Protein AF-A0A534GR66-F1 (afdb_monomer)

Foldseek 3Di:
DDDDPPPPPPPPPPDDPDPPWAADDDPPDDDDFFDWGGKDFPPPDDADPQKDWDWDDDPDPGIIITITGHDDDD

pLDDT: mean 71.49, std 12.38, range [39.44, 89.44]

Nearest PDB structures (foldseek):
  8y36-assembly1_U  TM=7.247E-01  e=3.434E-03  Staphylococcus aureus
  8rd8-assembly1_VH  TM=6.980E-01  e=1.072E-02  Psychrobacter urativorans
  5li0-assembly1_Z  TM=7.058E-01  e=7.946E-03  Staphylococcus aureus subsp. aureus NCTC 8325
  7paq-assembly1_u  TM=5.385E-01  e=1.209E-02  Mycoplasmoides pneumoniae M129
  3tyg-assembly1_A  TM=3.679E-01  e=4.557E+00  HIV-1 unknown group

Solvent-accessible surface area (backbone atoms only — not comparable to full-atom values): 5041 Å² total; per-residue (Å²): 139,83,93,71,87,74,77,77,79,78,77,80,79,80,78,74,80,84,81,80,63,45,78,70,56,62,92,92,59,93,75,60,63,70,40,65,34,35,35,39,71,60,75,85,75,75,70,57,88,58,35,40,78,46,72,53,90,53,100,62,97,69,57,38,31,34,36,25,33,41,69,80,82,128

Structure (mmCIF, N/CA/C/O backbone):
data_AF-A0A534GR66-F1
#
_entry.id   AF-A0A534GR66-F1
#
loop_
_atom_site.group_PDB
_atom_site.id
_atom_site.type_symbol
_atom_site.label_atom_id
_atom_site.label_alt_id
_atom_site.label_comp_id
_atom_site.label_asym_id
_atom_site.label_entity_id
_atom_site.label_seq_id
_atom_site.pdbx_PDB_ins_code
_atom_site.Cartn_x
_atom_site.Cartn_y
_atom_site.Cartn_z
_atom_site.occupancy
_atom_site.B_iso_or_equiv
_atom_site.auth_seq_id
_atom_site.auth_comp_id
_atom_site.auth_asym_id
_atom_site.auth_ato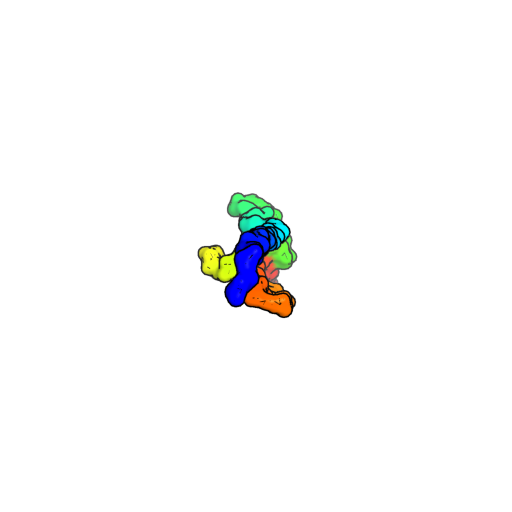m_id
_atom_site.pdbx_PDB_model_num
ATOM 1 N N . MET A 1 1 ? 30.762 -23.703 -43.720 1.00 53.94 1 MET A N 1
ATOM 2 C CA . MET A 1 1 ? 30.682 -23.860 -42.251 1.00 53.94 1 MET A CA 1
ATOM 3 C C . MET A 1 1 ? 31.859 -23.133 -41.627 1.00 53.94 1 MET A C 1
ATOM 5 O O . MET A 1 1 ? 32.987 -23.479 -41.940 1.00 53.94 1 MET A O 1
ATOM 9 N N . ALA A 1 2 ? 31.609 -22.099 -40.822 1.00 60.09 2 ALA A N 1
ATOM 10 C CA . ALA A 1 2 ? 32.655 -21.335 -40.146 1.00 60.09 2 ALA A CA 1
ATOM 11 C C . ALA A 1 2 ? 32.523 -21.549 -38.635 1.00 60.09 2 ALA A C 1
ATOM 13 O O . ALA A 1 2 ? 31.538 -21.148 -38.014 1.00 60.09 2 ALA A O 1
ATOM 14 N N . HIS A 1 3 ? 33.509 -22.227 -38.054 1.00 67.06 3 HIS A N 1
ATOM 15 C CA . HIS A 1 3 ? 33.623 -22.405 -36.615 1.00 67.06 3 HIS A CA 1
ATOM 16 C C . HIS A 1 3 ? 34.145 -21.119 -35.967 1.00 67.06 3 HIS A C 1
ATOM 18 O O . HIS A 1 3 ? 35.318 -20.783 -36.073 1.00 67.06 3 HIS A O 1
ATOM 24 N N . LYS A 1 4 ? 33.272 -20.444 -35.223 1.00 57.75 4 LYS A N 1
ATOM 25 C CA . LYS A 1 4 ? 33.578 -19.894 -33.896 1.00 57.75 4 LYS A CA 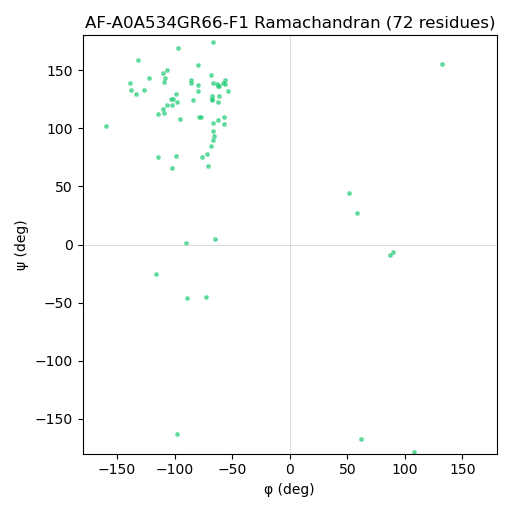1
ATOM 26 C C . LYS A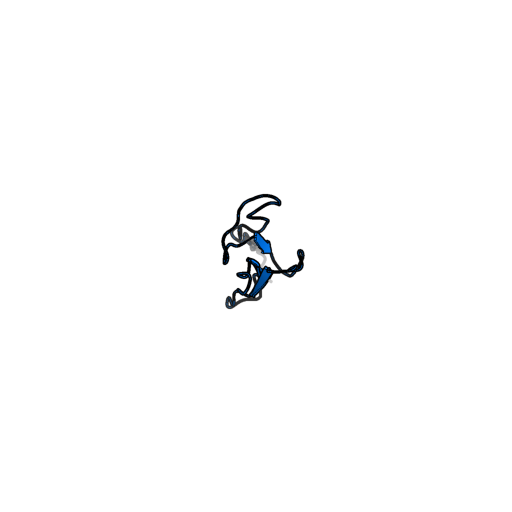 1 4 ? 32.245 -19.677 -33.197 1.00 57.75 4 LYS A C 1
ATOM 28 O O . LYS A 1 4 ? 31.519 -18.732 -33.484 1.00 57.75 4 LYS A O 1
ATOM 33 N N . LYS A 1 5 ? 31.901 -20.589 -32.288 1.00 61.75 5 LYS A N 1
ATOM 34 C CA . LYS A 1 5 ? 30.780 -20.416 -31.362 1.00 61.75 5 LYS A CA 1
ATOM 35 C C . LYS A 1 5 ? 31.227 -19.357 -30.351 1.00 61.75 5 LYS A C 1
ATOM 37 O O . LYS A 1 5 ? 31.714 -19.689 -29.278 1.00 61.75 5 LYS A O 1
ATOM 42 N N . ALA A 1 6 ? 31.190 -18.083 -30.742 1.00 59.75 6 ALA A N 1
ATOM 43 C CA . ALA A 1 6 ? 31.398 -16.990 -29.807 1.00 59.75 6 ALA A CA 1
ATOM 44 C C . ALA A 1 6 ? 30.202 -17.024 -28.853 1.00 59.75 6 ALA A C 1
ATOM 46 O O . ALA A 1 6 ? 29.094 -16.628 -29.211 1.00 59.75 6 ALA A O 1
ATOM 47 N N . GLY A 1 7 ? 30.407 -17.637 -27.687 1.00 64.69 7 GLY A N 1
ATOM 48 C CA . GLY A 1 7 ? 29.406 -17.753 -26.642 1.00 64.69 7 GLY A CA 1
ATOM 49 C C . GLY A 1 7 ? 28.942 -16.363 -26.242 1.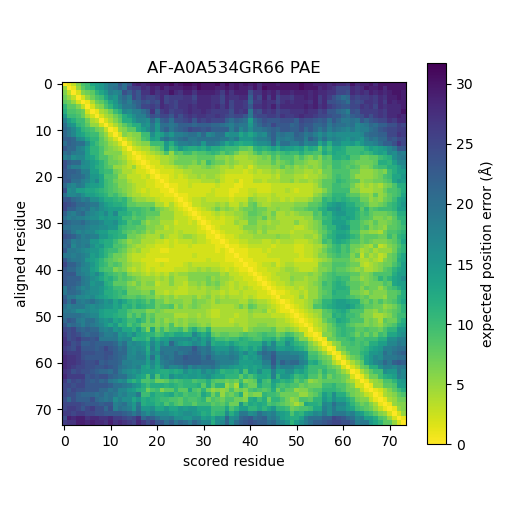00 64.69 7 GLY A C 1
ATOM 50 O O . GLY A 1 7 ? 29.655 -15.638 -25.551 1.00 64.69 7 GLY A O 1
ATOM 51 N N . GLY A 1 8 ? 27.749 -15.985 -26.695 1.00 63.84 8 GLY A N 1
ATOM 52 C CA . GLY A 1 8 ? 27.063 -14.820 -26.172 1.00 63.84 8 GLY A CA 1
ATOM 53 C C . GLY A 1 8 ? 26.796 -15.072 -24.696 1.00 63.84 8 GLY A C 1
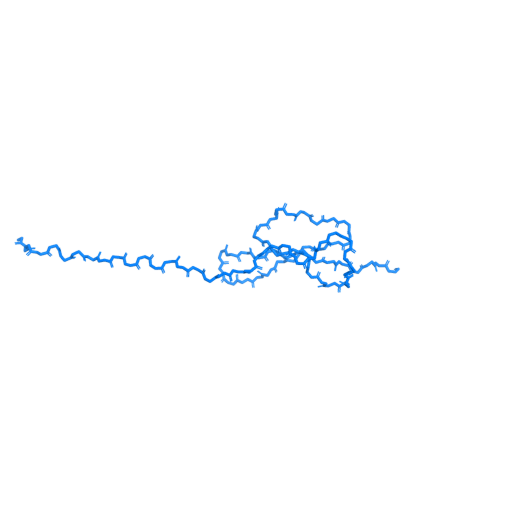ATOM 54 O O . GLY A 1 8 ? 25.943 -15.884 -24.347 1.00 63.84 8 GLY A O 1
ATOM 55 N N . SER A 1 9 ? 27.534 -14.396 -23.819 1.00 67.62 9 SER A N 1
ATOM 56 C CA . SER A 1 9 ? 27.114 -14.253 -22.431 1.00 67.62 9 SER A CA 1
ATOM 57 C C . SER A 1 9 ? 25.841 -13.412 -22.459 1.00 67.62 9 SER A C 1
ATOM 59 O O . SER A 1 9 ? 25.897 -12.183 -22.498 1.00 67.62 9 SER A O 1
ATOM 61 N N . THR A 1 10 ? 24.673 -14.056 -22.504 1.00 67.25 10 THR A N 1
ATOM 62 C CA . THR A 1 10 ? 23.419 -13.365 -22.210 1.00 67.25 10 THR A CA 1
ATOM 63 C C . THR A 1 10 ? 23.476 -13.003 -20.736 1.00 67.25 10 THR A C 1
ATOM 65 O O . THR A 1 10 ? 23.111 -13.799 -19.868 1.00 67.25 10 THR A O 1
ATOM 68 N N . LYS A 1 11 ? 24.002 -11.817 -20.432 1.00 65.50 11 LYS A N 1
ATOM 69 C CA . LYS A 1 11 ? 23.920 -11.235 -19.097 1.00 65.50 11 LYS A CA 1
ATOM 70 C C . LYS A 1 11 ? 22.456 -10.885 -18.860 1.00 65.50 11 LYS A C 1
ATOM 72 O O . LYS A 1 11 ? 22.023 -9.765 -19.107 1.00 65.50 11 LYS A O 1
ATOM 77 N N . ASN A 1 12 ? 21.680 -11.866 -18.407 1.00 69.12 12 ASN A N 1
ATOM 78 C CA . ASN A 1 12 ? 20.333 -11.663 -17.890 1.00 69.12 12 ASN A CA 1
ATOM 79 C C . ASN A 1 12 ? 20.435 -10.944 -16.536 1.00 69.12 12 ASN A C 1
ATOM 81 O O . ASN A 1 12 ? 20.140 -11.515 -15.493 1.00 69.12 12 ASN A O 1
ATOM 85 N N . GLY A 1 13 ? 20.885 -9.689 -16.556 1.00 69.50 13 GLY A N 1
ATOM 86 C CA . GLY A 1 13 ? 20.892 -8.794 -15.405 1.00 69.50 13 GLY A CA 1
ATOM 87 C C . GLY A 1 13 ? 19.481 -8.280 -15.156 1.00 69.50 13 GLY A C 1
ATOM 88 O O . GLY A 1 13 ? 19.152 -7.157 -15.524 1.00 69.50 13 GLY A O 1
ATOM 89 N N . ARG A 1 14 ? 18.616 -9.126 -14.592 1.00 71.25 14 ARG A N 1
ATOM 90 C CA . ARG A 1 14 ? 17.253 -8.750 -14.197 1.00 71.25 14 ARG A CA 1
ATOM 91 C C . ARG A 1 14 ? 17.178 -8.535 -12.692 1.00 71.25 14 ARG A C 1
ATOM 93 O O . ARG A 1 14 ? 16.451 -9.237 -12.001 1.00 71.25 14 ARG A O 1
ATOM 100 N N . ASP A 1 15 ? 17.871 -7.512 -12.209 1.00 72.88 15 ASP A N 1
ATOM 101 C CA . ASP A 1 15 ? 17.654 -7.025 -10.850 1.00 72.88 15 ASP A CA 1
ATOM 102 C C . ASP A 1 15 ? 16.682 -5.853 -10.866 1.00 72.88 15 ASP A C 1
ATOM 104 O O . ASP A 1 15 ? 16.974 -4.740 -11.305 1.00 72.88 15 ASP A O 1
ATOM 108 N N . SER A 1 16 ? 15.470 -6.108 -10.382 1.00 72.81 16 SER A N 1
ATOM 109 C CA . SER A 1 16 ? 14.503 -5.044 -10.149 1.00 72.81 16 SER A CA 1
ATOM 110 C C . SER A 1 16 ? 14.825 -4.345 -8.830 1.00 72.81 16 SER A C 1
ATOM 112 O O . SER A 1 16 ? 14.982 -4.999 -7.801 1.00 72.81 16 SER A O 1
ATOM 114 N N . HIS A 1 17 ? 14.858 -3.010 -8.818 1.00 81.69 17 HIS A N 1
ATOM 115 C CA . HIS A 1 17 ? 14.971 -2.274 -7.556 1.00 81.69 17 HIS A CA 1
ATOM 116 C C . HIS A 1 17 ? 13.850 -2.652 -6.589 1.00 81.69 17 HIS A C 1
ATOM 118 O O . HIS A 1 17 ? 12.690 -2.775 -7.007 1.00 81.69 17 HIS A O 1
ATOM 124 N N . SER A 1 18 ? 14.191 -2.743 -5.300 1.00 79.00 18 SER A N 1
ATOM 125 C CA . SER A 1 18 ? 13.240 -3.026 -4.226 1.00 79.00 18 SER A CA 1
ATOM 126 C C . SER A 1 18 ? 12.069 -2.046 -4.248 1.00 79.00 18 SER A C 1
ATOM 128 O O . SER A 1 18 ? 12.233 -0.826 -4.324 1.00 79.00 18 SER A O 1
ATOM 130 N N . LYS A 1 19 ? 10.851 -2.587 -4.163 1.00 82.12 19 LYS A N 1
ATOM 131 C CA . LYS A 1 19 ? 9.615 -1.790 -4.150 1.00 82.12 19 LYS A CA 1
ATOM 132 C C . LYS A 1 19 ? 9.171 -1.391 -2.740 1.00 82.12 19 LYS A C 1
ATOM 134 O O . LYS A 1 19 ? 8.153 -0.708 -2.611 1.00 82.12 19 LYS A O 1
ATOM 139 N N . ARG A 1 20 ? 9.935 -1.776 -1.705 1.00 86.12 20 ARG A N 1
ATOM 140 C CA . ARG A 1 20 ? 9.675 -1.462 -0.286 1.00 86.12 20 ARG A CA 1
ATOM 141 C C . ARG A 1 20 ? 8.242 -1.819 0.143 1.00 86.12 20 ARG A C 1
ATOM 143 O O . ARG A 1 20 ? 7.553 -1.010 0.776 1.00 86.12 20 ARG A O 1
ATOM 150 N N . LEU A 1 21 ? 7.792 -3.006 -0.266 1.00 86.00 21 LEU A N 1
ATOM 151 C CA . LEU A 1 21 ? 6.499 -3.583 0.120 1.00 86.00 21 LEU A CA 1
ATOM 152 C C . LEU A 1 21 ? 6.473 -3.909 1.623 1.00 86.00 21 LEU A C 1
ATOM 154 O O . LEU A 1 21 ? 7.477 -3.743 2.315 1.00 86.00 21 LEU A O 1
ATOM 158 N N . GLY A 1 22 ? 5.312 -4.327 2.117 1.00 87.75 22 GLY A N 1
ATOM 159 C CA . GLY A 1 22 ? 5.098 -4.761 3.493 1.00 87.75 22 GLY A CA 1
ATOM 160 C C . GLY A 1 22 ? 4.295 -3.778 4.339 1.00 87.75 22 GLY A C 1
ATOM 161 O O . GLY A 1 22 ? 3.842 -2.726 3.866 1.00 87.75 22 GLY A O 1
ATOM 162 N N . VAL A 1 23 ? 4.140 -4.166 5.602 1.00 89.38 23 VAL A N 1
ATOM 163 C CA . VAL A 1 23 ? 3.438 -3.420 6.649 1.00 89.38 23 VAL A CA 1
ATOM 164 C C . VAL A 1 23 ? 4.200 -2.136 6.975 1.00 89.38 23 VAL A C 1
ATOM 166 O O . VAL A 1 23 ? 5.432 -2.106 6.977 1.00 89.38 23 VAL A O 1
ATOM 169 N N . LYS A 1 24 ? 3.455 -1.050 7.168 1.00 89.44 24 LYS A N 1
ATOM 170 C CA . LYS A 1 24 ? 3.957 0.281 7.533 1.00 89.44 24 LYS A CA 1
ATOM 171 C C . LYS A 1 24 ? 3.464 0.726 8.900 1.00 89.44 24 LYS A C 1
ATOM 173 O O . LYS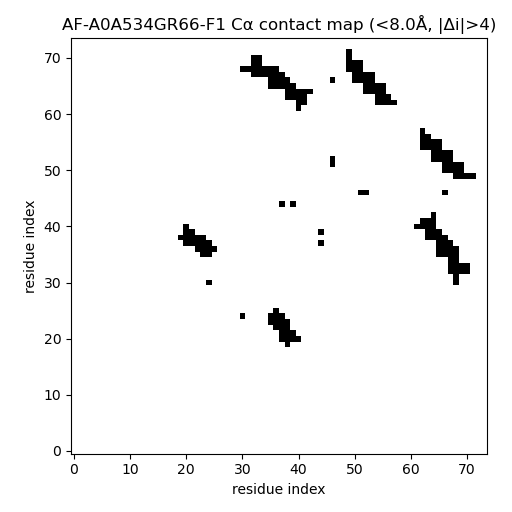 A 1 24 ? 4.125 1.561 9.513 1.00 89.44 24 LYS A O 1
ATOM 178 N N . ARG A 1 25 ? 2.325 0.192 9.339 1.00 86.31 25 ARG A N 1
ATOM 179 C CA . ARG A 1 25 ? 1.748 0.421 10.659 1.00 86.31 25 ARG A CA 1
ATOM 180 C C . ARG A 1 25 ? 1.223 -0.888 11.221 1.00 86.31 25 ARG A C 1
ATOM 182 O O . ARG A 1 25 ? 0.561 -1.631 10.494 1.00 86.31 25 ARG A O 1
ATOM 189 N N . PHE A 1 26 ? 1.558 -1.168 12.472 1.00 85.25 26 PHE A N 1
ATOM 190 C CA . PHE A 1 26 ? 1.134 -2.375 13.179 1.00 85.25 26 PHE A CA 1
ATOM 191 C C . PHE A 1 26 ? -0.093 -2.098 14.059 1.00 85.25 26 PHE A C 1
ATOM 193 O O . PHE A 1 26 ? -0.514 -0.954 14.227 1.00 85.25 26 PHE A O 1
ATOM 200 N N . GLY A 1 27 ? -0.717 -3.159 14.579 1.00 82.69 27 GLY A N 1
ATOM 201 C CA . GLY A 1 27 ? -1.889 -3.031 15.448 1.00 82.69 27 GLY A CA 1
ATOM 202 C C . GLY A 1 27 ? -1.561 -2.270 16.735 1.00 82.69 27 GLY A C 1
ATOM 203 O O . GLY A 1 27 ? -0.528 -2.522 17.348 1.00 82.69 27 GLY A O 1
ATOM 204 N N . GLY A 1 28 ? -2.439 -1.347 17.132 1.00 82.12 28 GLY A N 1
ATOM 205 C CA . GLY A 1 28 ? -2.266 -0.511 18.327 1.00 82.12 28 GLY A CA 1
ATOM 206 C C . GLY A 1 28 ? -1.517 0.803 18.090 1.00 82.12 28 GLY A C 1
ATOM 207 O O . GLY A 1 28 ? -1.462 1.638 18.987 1.00 82.12 28 GLY A O 1
ATOM 208 N N . GLU A 1 29 ? -0.978 1.033 16.891 1.00 83.94 29 GLU A N 1
ATOM 209 C CA . GLU A 1 29 ? -0.384 2.323 16.545 1.00 83.94 29 GLU A CA 1
ATOM 210 C C . GLU A 1 29 ? -1.461 3.349 16.171 1.00 83.94 29 GLU A C 1
ATOM 212 O O . GLU A 1 29 ? -2.380 3.065 15.399 1.00 83.94 29 GLU A O 1
ATOM 217 N N . HIS A 1 30 ? -1.315 4.580 16.666 1.00 81.94 30 HIS A N 1
ATOM 218 C CA . HIS A 1 30 ? -2.166 5.687 16.244 1.00 81.94 30 HIS A CA 1
ATOM 219 C C . HIS A 1 30 ? -1.893 6.043 14.777 1.00 81.94 30 HIS A C 1
ATOM 221 O O . HIS A 1 30 ? -0.765 6.355 14.379 1.00 81.94 30 HIS A O 1
ATOM 227 N N . VAL A 1 31 ? -2.946 6.025 13.962 1.00 81.69 31 VAL A N 1
ATOM 228 C CA . VAL A 1 31 ? -2.895 6.350 12.536 1.00 81.69 31 VAL A CA 1
ATOM 229 C C . VAL A 1 31 ? -3.922 7.421 12.203 1.00 81.69 31 VAL A C 1
ATOM 231 O O . VAL A 1 31 ? -5.079 7.337 12.596 1.00 81.69 31 VAL A O 1
ATOM 234 N N . LEU A 1 32 ? -3.483 8.436 11.464 1.00 83.12 32 LEU A N 1
ATOM 235 C CA . LEU A 1 32 ? -4.369 9.447 10.899 1.00 83.12 32 LEU A CA 1
ATOM 236 C C . LEU A 1 32 ? -5.039 8.908 9.629 1.00 83.12 32 LEU A C 1
ATOM 238 O O . LEU A 1 32 ? -4.485 8.042 8.939 1.00 83.12 32 LEU A O 1
ATOM 242 N N . ALA A 1 33 ? -6.210 9.449 9.296 1.00 78.62 33 ALA A N 1
ATOM 243 C CA . ALA A 1 33 ? -6.885 9.152 8.038 1.00 78.62 33 ALA A CA 1
ATOM 244 C C . ALA A 1 33 ? -5.971 9.474 6.839 1.00 78.62 33 ALA A C 1
ATOM 246 O O . ALA A 1 33 ? -5.265 1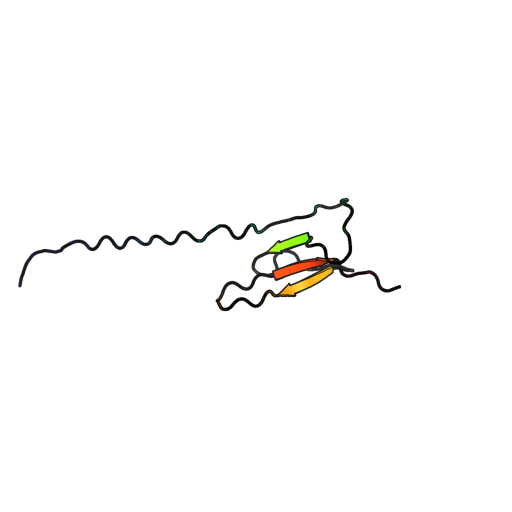0.480 6.829 1.00 78.62 33 ALA A O 1
ATOM 247 N N . GLY A 1 34 ? -5.961 8.599 5.831 1.00 77.62 34 GLY A N 1
ATOM 248 C CA . GLY A 1 34 ? -5.085 8.714 4.660 1.00 77.62 34 GLY A CA 1
ATOM 249 C C . GLY A 1 34 ? -3.696 8.080 4.818 1.00 77.62 34 GLY A C 1
ATOM 250 O O . GLY A 1 34 ? -2.989 7.915 3.820 1.00 77.62 34 GLY A O 1
ATOM 251 N N . ASN A 1 35 ? -3.307 7.642 6.021 1.00 82.75 35 ASN A N 1
ATOM 252 C CA . ASN A 1 35 ? -2.058 6.904 6.204 1.00 82.75 35 ASN A CA 1
ATOM 253 C C . ASN A 1 35 ? -2.112 5.516 5.548 1.00 82.75 35 ASN A C 1
ATOM 255 O O . ASN A 1 35 ? -3.140 4.835 5.535 1.00 82.75 35 ASN A O 1
ATOM 259 N N . ILE A 1 36 ? -0.960 5.071 5.037 1.00 84.06 36 ILE A N 1
ATOM 260 C CA . ILE A 1 36 ? -0.792 3.736 4.456 1.00 84.06 36 ILE A CA 1
ATOM 261 C C . ILE A 1 36 ? -0.495 2.736 5.574 1.00 84.06 36 ILE A C 1
ATOM 263 O O . ILE A 1 36 ? 0.499 2.887 6.282 1.00 84.06 36 ILE A O 1
ATOM 267 N N . ILE A 1 37 ? -1.304 1.681 5.669 1.00 86.19 37 ILE A N 1
ATOM 268 C CA . ILE A 1 37 ? -1.100 0.582 6.623 1.00 86.19 37 ILE A CA 1
ATOM 269 C C . ILE A 1 37 ? -0.217 -0.500 5.996 1.00 86.19 37 ILE A C 1
ATOM 271 O O . ILE A 1 37 ? 0.752 -0.950 6.603 1.00 86.19 37 ILE A O 1
ATOM 275 N N . VAL A 1 38 ? -0.503 -0.889 4.748 1.00 86.38 38 VAL A N 1
ATOM 276 C CA . VAL A 1 38 ? 0.222 -1.940 4.015 1.00 86.38 38 VAL A CA 1
ATOM 277 C C . VAL A 1 38 ? 0.434 -1.531 2.560 1.00 86.38 38 VAL A C 1
ATOM 279 O O . VAL A 1 38 ? -0.465 -1.004 1.900 1.00 86.38 38 VAL A O 1
ATOM 282 N N . ARG A 1 39 ? 1.631 -1.826 2.033 1.00 87.50 39 ARG A N 1
ATOM 283 C CA . ARG A 1 39 ? 1.923 -1.793 0.591 1.00 87.50 39 ARG A CA 1
ATOM 284 C C . ARG A 1 39 ? 2.118 -3.210 0.084 1.00 87.50 39 ARG A C 1
ATOM 286 O O . ARG A 1 39 ? 3.087 -3.864 0.464 1.00 87.50 39 ARG A O 1
ATOM 293 N N . GLN A 1 40 ? 1.249 -3.653 -0.810 1.00 82.25 40 GLN A N 1
ATOM 294 C CA . GLN A 1 40 ? 1.241 -5.029 -1.293 1.00 82.25 40 GLN A CA 1
ATOM 295 C C . GLN A 1 40 ? 1.168 -5.103 -2.821 1.00 82.25 40 GLN A C 1
ATOM 297 O O . GLN A 1 40 ? 0.805 -4.147 -3.512 1.00 82.25 40 GLN A O 1
ATOM 302 N N . ARG A 1 41 ? 1.587 -6.253 -3.354 1.00 83.00 41 ARG A N 1
ATOM 303 C CA . ARG A 1 41 ? 1.273 -6.674 -4.723 1.00 83.00 41 ARG A CA 1
ATOM 304 C C . ARG A 1 41 ? 0.103 -7.643 -4.630 1.00 83.00 41 ARG A C 1
ATOM 306 O O . ARG A 1 41 ? 0.169 -8.576 -3.833 1.00 83.00 41 ARG A O 1
ATOM 313 N N . GLY A 1 42 ? -0.944 -7.415 -5.417 1.00 77.25 42 GLY A N 1
ATOM 314 C CA . GLY A 1 42 ? -2.212 -8.114 -5.203 1.00 77.25 42 GLY A CA 1
ATOM 315 C C . GLY A 1 42 ? -2.822 -7.786 -3.832 1.00 77.25 42 GLY A C 1
ATOM 316 O O . GLY A 1 42 ? -2.385 -6.854 -3.154 1.00 77.25 42 GLY A O 1
ATOM 317 N N . THR A 1 43 ? -3.828 -8.557 -3.426 1.00 80.56 43 THR A N 1
ATOM 318 C CA . THR A 1 43 ? -4.580 -8.324 -2.186 1.00 80.56 43 THR A CA 1
ATOM 319 C C . THR A 1 43 ? -4.343 -9.463 -1.200 1.00 80.56 43 THR A C 1
ATOM 321 O O . THR A 1 43 ? -5.199 -10.325 -1.036 1.00 80.56 43 THR A O 1
ATOM 324 N N . GLN A 1 44 ? -3.164 -9.496 -0.567 1.00 79.75 44 GLN A N 1
ATOM 325 C CA . GLN A 1 44 ? -2.886 -10.478 0.493 1.00 79.75 44 GLN A CA 1
ATOM 326 C C . GLN A 1 44 ? -3.657 -10.131 1.770 1.00 79.75 44 GLN A C 1
ATOM 328 O O . GLN A 1 44 ? -4.307 -10.985 2.363 1.00 79.75 44 GLN A O 1
ATOM 333 N N . VAL A 1 45 ? -3.632 -8.855 2.156 1.00 79.38 45 VAL A N 1
ATOM 334 C CA . VAL A 1 45 ? -4.432 -8.305 3.251 1.00 79.38 45 VAL A CA 1
ATOM 335 C C . VAL A 1 45 ? -5.670 -7.645 2.659 1.00 79.38 45 VAL A C 1
ATOM 337 O O . VAL A 1 45 ? -5.561 -6.755 1.808 1.00 79.38 45 VAL A O 1
ATOM 340 N N . ARG A 1 46 ? -6.849 -8.093 3.095 1.00 81.12 46 ARG A N 1
ATOM 341 C CA . ARG A 1 46 ? -8.137 -7.530 2.674 1.00 81.12 46 ARG A CA 1
ATOM 342 C C . ARG A 1 46 ? -8.476 -6.329 3.568 1.00 81.12 46 ARG A C 1
ATOM 344 O O . ARG A 1 46 ? -8.223 -6.399 4.770 1.00 81.12 46 ARG A O 1
ATOM 351 N N . PRO A 1 47 ? -9.003 -5.229 3.006 1.00 80.69 47 PRO A N 1
ATOM 352 C CA . PRO A 1 47 ? -9.421 -4.079 3.800 1.00 80.69 47 PRO A CA 1
ATOM 353 C C . PRO A 1 47 ? -10.559 -4.471 4.750 1.00 80.69 47 PRO A C 1
ATOM 355 O O . PRO A 1 47 ? -11.469 -5.200 4.356 1.00 80.69 47 PRO A O 1
ATOM 358 N N . GLY A 1 48 ? -10.484 -3.988 5.988 1.00 78.31 48 GLY A N 1
ATOM 359 C CA . GLY A 1 48 ? -11.565 -4.076 6.969 1.00 78.31 48 GLY A CA 1
ATOM 360 C C . GLY A 1 48 ? -12.378 -2.781 7.038 1.00 78.31 48 GLY A C 1
ATOM 361 O O . GLY A 1 48 ? -12.299 -1.927 6.155 1.00 78.31 48 GLY A O 1
ATOM 362 N N . THR A 1 49 ? -13.141 -2.620 8.115 1.00 79.44 49 THR A N 1
ATOM 363 C CA . THR A 1 49 ? -13.899 -1.395 8.408 1.00 79.44 49 THR A CA 1
ATOM 364 C C . THR A 1 49 ? -12.969 -0.179 8.485 1.00 79.4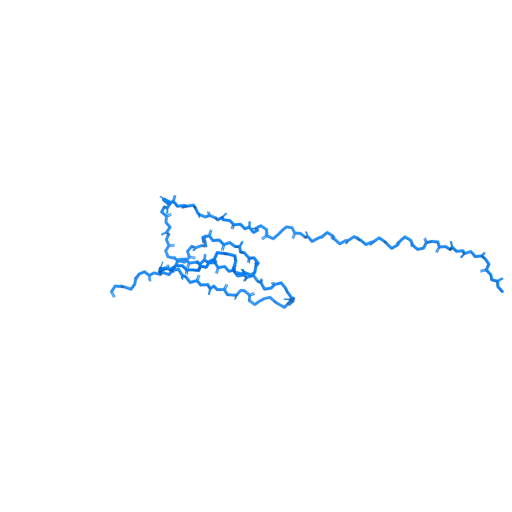4 49 THR A C 1
ATOM 366 O O . THR A 1 49 ? -11.874 -0.277 9.034 1.00 79.44 49 THR A O 1
ATOM 369 N N . ASN A 1 50 ? -13.392 0.961 7.924 1.00 77.62 50 ASN A N 1
ATOM 370 C CA . ASN A 1 50 ? -12.626 2.218 7.878 1.00 77.62 50 ASN A CA 1
ATOM 371 C C . ASN A 1 50 ? -11.261 2.104 7.182 1.00 77.62 50 ASN A C 1
ATOM 373 O O . ASN A 1 50 ? -10.340 2.870 7.449 1.00 77.62 50 ASN A O 1
ATOM 377 N N . VAL A 1 51 ? -11.117 1.160 6.249 1.00 79.44 51 VAL A N 1
ATOM 378 C CA . VAL A 1 51 ? -9.905 0.980 5.452 1.00 79.44 51 VAL A CA 1
ATOM 379 C C . VAL A 1 51 ? -10.281 0.817 3.978 1.00 79.44 51 VAL A C 1
ATOM 381 O O . VAL A 1 51 ? -11.125 0.009 3.614 1.00 79.44 51 VAL A O 1
ATOM 384 N N . GLY A 1 52 ? -9.646 1.593 3.107 1.00 78.06 52 GLY A N 1
ATOM 385 C CA . GLY A 1 52 ? -9.827 1.588 1.661 1.00 78.06 52 GLY A CA 1
ATOM 386 C C . GLY A 1 52 ? -8.640 0.954 0.945 1.00 78.06 52 GLY A C 1
ATOM 387 O O . GLY A 1 52 ? -7.501 1.021 1.410 1.00 78.06 52 GLY A O 1
ATOM 388 N N . VAL A 1 53 ? -8.901 0.351 -0.215 1.00 75.38 53 VAL A N 1
ATOM 389 C CA . VAL A 1 53 ? -7.854 -0.105 -1.136 1.00 75.38 53 VAL A CA 1
ATOM 390 C C . VAL A 1 53 ? -7.756 0.881 -2.282 1.00 75.38 53 VAL A C 1
ATOM 392 O O . VAL A 1 53 ? -8.739 1.136 -2.972 1.00 75.38 53 VAL A O 1
ATOM 395 N N . GLY A 1 54 ? -6.559 1.404 -2.512 1.00 70.88 54 GLY A N 1
ATOM 396 C CA . GLY A 1 54 ? -6.266 2.187 -3.698 1.00 70.88 54 GLY A CA 1
ATOM 397 C C . GLY A 1 54 ? -5.336 1.443 -4.646 1.00 70.88 54 GLY A C 1
ATOM 398 O O . GLY A 1 54 ? -4.464 0.671 -4.235 1.00 70.88 54 GLY A O 1
ATOM 399 N N . THR A 1 55 ? -5.528 1.691 -5.939 1.00 65.50 55 THR A N 1
ATOM 400 C CA . THR A 1 55 ? -4.688 1.142 -7.005 1.00 65.50 55 THR A CA 1
ATOM 401 C C . THR A 1 55 ? -3.811 2.256 -7.550 1.00 65.50 55 THR A C 1
ATOM 403 O O . THR A 1 55 ? -4.321 3.243 -8.073 1.00 65.50 55 THR A O 1
ATOM 406 N N . VAL A 1 56 ? -2.484 2.111 -7.470 1.00 60.38 56 VAL A N 1
ATOM 407 C CA . VAL A 1 56 ? -1.603 3.010 -8.227 1.00 60.38 56 VAL A CA 1
ATOM 408 C C . VAL A 1 56 ? -1.589 2.520 -9.668 1.00 60.38 56 VAL A C 1
ATOM 410 O O . VAL A 1 56 ? -0.985 1.486 -9.961 1.00 60.38 56 VAL A O 1
ATOM 413 N N . GLN A 1 57 ? -2.210 3.274 -10.576 1.00 51.03 57 GLN A N 1
ATOM 414 C CA . GLN A 1 57 ? -1.975 3.088 -12.003 1.00 51.03 57 GLN A CA 1
ATOM 415 C C . GLN A 1 57 ? -0.529 3.492 -12.311 1.00 51.03 57 GLN A C 1
ATOM 417 O O . GLN A 1 57 ? -0.175 4.668 -12.346 1.00 51.03 57 GLN A O 1
ATOM 422 N N . LYS A 1 58 ? 0.341 2.505 -12.520 1.00 49.72 58 LYS A N 1
ATOM 423 C CA . LYS A 1 58 ? 1.588 2.702 -13.260 1.00 49.72 58 LYS A CA 1
ATOM 424 C C . LYS A 1 58 ? 1.457 1.986 -14.596 1.00 49.72 58 LYS A C 1
ATOM 426 O O . LYS A 1 58 ? 0.937 0.877 -14.640 1.00 49.72 58 LYS A O 1
ATOM 431 N N . LYS A 1 59 ? 1.954 2.603 -15.674 1.00 39.44 59 LYS A N 1
ATOM 432 C CA . LYS A 1 59 ? 2.155 1.922 -16.962 1.00 39.44 59 LYS A CA 1
ATOM 433 C C . LYS A 1 59 ? 3.075 0.711 -16.730 1.00 39.44 59 LYS A C 1
ATOM 435 O O . LYS A 1 59 ? 4.248 0.894 -16.412 1.00 39.44 59 LYS A O 1
ATOM 440 N N . GLY A 1 60 ? 2.526 -0.501 -16.835 1.00 51.94 60 GLY A N 1
ATOM 441 C CA . GLY A 1 60 ? 3.236 -1.778 -16.672 1.00 51.94 60 GLY A CA 1
ATOM 442 C C . GLY A 1 60 ? 2.519 -2.774 -15.747 1.00 51.94 60 GLY A C 1
ATOM 443 O O . GLY A 1 60 ? 1.763 -2.382 -14.865 1.00 51.94 60 GLY A O 1
ATOM 444 N N . ALA A 1 61 ? 2.786 -4.072 -15.929 1.00 51.91 61 ALA A N 1
ATOM 445 C CA . ALA A 1 61 ? 2.093 -5.202 -15.284 1.00 51.91 61 ALA A CA 1
ATOM 446 C C . ALA A 1 61 ? 2.242 -5.317 -13.743 1.00 51.91 61 ALA A C 1
ATOM 448 O O . ALA A 1 61 ? 1.752 -6.269 -13.143 1.00 51.91 61 ALA A O 1
ATOM 449 N N . GLU A 1 62 ? 2.896 -4.365 -13.070 1.00 54.94 62 GLU A N 1
ATOM 450 C CA . GLU A 1 62 ? 3.028 -4.342 -11.607 1.00 54.94 62 GLU A CA 1
ATOM 451 C C . GLU A 1 62 ? 2.004 -3.388 -10.979 1.00 54.94 62 GLU A C 1
ATOM 453 O O . GLU A 1 62 ? 2.348 -2.286 -10.535 1.00 54.94 62 GLU A O 1
ATOM 458 N N . GLN A 1 63 ? 0.740 -3.810 -10.912 1.00 52.81 63 GLN A N 1
ATOM 459 C CA . GLN A 1 63 ? -0.270 -3.097 -10.128 1.00 52.81 63 GLN A CA 1
ATOM 460 C C . GLN A 1 63 ? 0.136 -3.107 -8.646 1.00 52.81 63 GLN A C 1
ATOM 462 O O . GLN A 1 63 ? 0.371 -4.161 -8.048 1.00 52.81 63 GLN A O 1
ATOM 467 N N . ARG A 1 64 ? 0.261 -1.920 -8.045 1.00 58.22 64 ARG A N 1
ATOM 468 C CA . ARG A 1 64 ? 0.545 -1.765 -6.612 1.00 58.22 64 ARG A CA 1
ATOM 469 C C . ARG A 1 64 ? -0.746 -1.399 -5.911 1.00 58.22 64 ARG A C 1
ATOM 471 O O . ARG A 1 64 ? -1.317 -0.349 -6.208 1.00 58.22 64 ARG A O 1
ATOM 478 N N . LEU A 1 65 ? -1.155 -2.246 -4.976 1.00 60.34 65 LEU A N 1
ATOM 479 C CA . LEU A 1 65 ? -2.333 -2.023 -4.155 1.00 60.34 65 LEU A CA 1
ATOM 480 C C . LEU A 1 65 ? -1.869 -1.528 -2.786 1.00 60.34 65 LEU A C 1
ATOM 482 O O . LEU A 1 65 ? -1.008 -2.131 -2.137 1.00 60.34 65 LEU A O 1
ATOM 486 N N . TYR A 1 66 ? -2.389 -0.377 -2.381 1.00 64.19 66 TYR A N 1
ATOM 487 C CA . TYR A 1 66 ? -2.185 0.169 -1.045 1.00 64.19 66 TYR A CA 1
ATOM 488 C C . TYR A 1 66 ? -3.478 0.062 -0.256 1.00 64.19 66 TYR A C 1
ATOM 490 O O . TYR A 1 66 ? -4.564 0.221 -0.803 1.00 64.19 66 TYR A O 1
ATOM 498 N N . VAL A 1 67 ? -3.328 -0.223 1.031 1.00 67.88 67 VAL A N 1
ATOM 499 C CA . VAL A 1 67 ? -4.417 -0.308 1.999 1.00 67.88 67 VAL A CA 1
ATOM 500 C C . VAL A 1 67 ? -4.268 0.905 2.921 1.00 67.88 67 VAL A C 1
ATOM 502 O O . VAL A 1 67 ? -3.248 1.025 3.608 1.00 67.88 67 VAL A O 1
ATOM 505 N N . SER A 1 68 ? -5.215 1.841 2.872 1.00 65.00 68 SER A N 1
ATOM 506 C CA . SER A 1 68 ? -5.183 3.125 3.591 1.00 65.00 68 SER A CA 1
ATOM 507 C C . SER A 1 68 ? -6.395 3.296 4.496 1.00 65.00 68 SER A 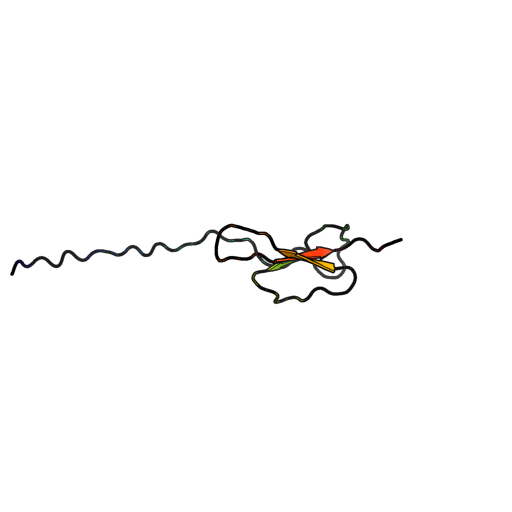C 1
ATOM 509 O O . SER A 1 68 ? -7.491 2.923 4.101 1.00 65.00 68 SER A O 1
ATOM 511 N N . VAL A 1 69 ? -6.229 3.904 5.670 1.00 65.44 69 VAL A N 1
ATOM 512 C CA . VAL A 1 69 ? -7.354 4.211 6.575 1.00 65.44 69 VAL A CA 1
ATOM 513 C C . VAL A 1 69 ? -8.250 5.279 5.945 1.00 65.44 69 VAL A C 1
ATOM 515 O O . VAL A 1 69 ? -7.758 6.330 5.527 1.00 65.44 69 VAL A O 1
ATOM 518 N N . LEU A 1 70 ? -9.550 5.005 5.863 1.00 61.16 70 LEU A N 1
ATOM 519 C CA . LEU A 1 70 ? -10.580 5.968 5.486 1.00 61.16 70 LEU A CA 1
ATOM 520 C C . LEU A 1 70 ? -11.029 6.733 6.739 1.00 61.16 70 LEU A C 1
ATOM 522 O O . LEU A 1 70 ? -11.126 6.126 7.804 1.00 61.16 70 LEU A O 1
ATOM 526 N N . PRO A 1 71 ? -11.299 8.044 6.638 1.00 55.41 71 PRO A N 1
ATOM 527 C CA . PRO A 1 71 ? -11.857 8.790 7.759 1.00 55.41 71 PRO A CA 1
ATOM 528 C C . PRO A 1 71 ? -13.224 8.211 8.147 1.00 55.41 71 PRO A C 1
ATOM 530 O O . PRO A 1 71 ? -14.040 7.913 7.271 1.00 55.41 71 PRO A O 1
ATOM 533 N N . GLU A 1 72 ? -13.473 8.064 9.450 1.00 57.06 72 GLU A N 1
ATOM 534 C CA . GLU A 1 72 ? -14.821 7.805 9.957 1.00 57.06 72 GLU A CA 1
ATOM 535 C C . GLU A 1 72 ? -15.710 8.995 9.585 1.00 57.06 72 GLU A C 1
ATOM 537 O O . GLU A 1 72 ? -15.340 10.153 9.797 1.00 57.06 72 GLU A O 1
ATOM 542 N N . LYS A 1 73 ? -16.852 8.718 8.946 1.00 51.09 73 LYS A N 1
ATOM 543 C CA . LYS A 1 73 ? -17.854 9.753 8.685 1.00 51.09 73 LYS A CA 1
ATOM 544 C C . LYS A 1 73 ? -18.449 10.183 10.027 1.00 51.09 73 LYS A C 1
ATOM 546 O O . LYS A 1 73 ? -18.918 9.321 10.766 1.00 51.09 73 LYS A O 1
ATOM 551 N N . ALA A 1 74 ? -18.396 11.487 10.296 1.00 46.88 74 ALA A N 1
ATOM 552 C CA . ALA A 1 74 ? -19.188 12.141 11.334 1.00 46.88 74 ALA A CA 1
ATOM 553 C C . ALA A 1 74 ? -20.690 12.015 11.042 1.00 46.88 74 ALA A C 1
ATOM 555 O O . ALA A 1 74 ? -21.047 11.964 9.838 1.00 46.88 74 ALA A O 1
#

Mean predicted aligned error: 11.94 Å

Sequence (74 aa):
MAHKKAGGSTKNGRDSHSKRLGVKRFGGEHVLAGNIIVRQRGTQVRPGTNVGVGTVQKKGAEQRLYVSVLPEKA

Radius of gyration: 21.15 Å; Cα contacts (8 Å, |Δi|>4): 94; chains: 1; bounding box: 53×36×61 Å

Secondary structure (DSSP, 8-state):
---------------PPP---EESS-TT----TT-EEEEEES-SSPP-TTEEEEEE--SSS-PEEEEEEPPPP-